Protein AF-A0A1L5KNA4-F1 (afdb_monomer)

Radius of gyration: 17.66 Å; Cα contacts (8 Å, |Δi|>4): 268; chains: 1; bounding box: 52×41×43 Å

Mean predicted aligned error: 5.27 Å

Sequence (159 aa):
MPIHDKSPRPQEFAAVDLGSNSFHMVIARVVDGAMQIIGRLKQRVHLADGLGPDNMLSEEAMTRGLNCLSLFAERLQGFSPASVCIVGTHTLRQALNATDFLKRAEKVIPYPIEIISGNEEARLIFMGVEHTQPEKGRKLVIDIGGGSTELVIGENFEP

Structure (mmCIF, N/CA/C/O backbone):
data_AF-A0A1L5KNA4-F1
#
_entry.id   AF-A0A1L5KNA4-F1
#
loop_
_atom_site.group_PDB
_atom_site.id
_atom_site.type_symbol
_atom_site.label_atom_id
_atom_site.label_alt_id
_atom_site.label_comp_id
_atom_site.label_asym_id
_atom_site.label_entity_id
_atom_site.label_seq_id
_atom_site.pdbx_PDB_ins_code
_atom_site.Cartn_x
_atom_site.Cartn_y
_atom_site.Cartn_z
_atom_site.occupancy
_atom_site.B_iso_or_equiv
_atom_site.auth_seq_id
_atom_site.auth_comp_id
_atom_site.auth_asym_id
_atom_site.auth_atom_id
_atom_site.pdbx_PDB_model_num
ATOM 1 N N . MET A 1 1 ? -36.111 -27.385 11.097 1.00 38.34 1 MET A N 1
ATOM 2 C CA . MET A 1 1 ? -36.508 -25.979 11.321 1.00 38.34 1 MET A CA 1
ATOM 3 C C . MET A 1 1 ? -35.535 -25.099 10.557 1.00 38.34 1 MET A C 1
ATOM 5 O O . MET A 1 1 ? -34.352 -25.187 10.864 1.00 38.34 1 MET A O 1
ATOM 9 N N . PRO A 1 2 ? -35.949 -24.329 9.540 1.00 42.41 2 PRO A N 1
ATOM 10 C CA . PRO A 1 2 ? -35.046 -23.361 8.943 1.00 42.41 2 PRO A CA 1
ATOM 11 C C . PRO A 1 2 ? -34.926 -22.183 9.911 1.00 42.41 2 PRO A C 1
ATOM 13 O O . PRO A 1 2 ? -35.912 -21.511 10.206 1.00 42.41 2 PRO A O 1
ATOM 16 N N . ILE A 1 3 ? -33.725 -21.960 10.434 1.00 52.22 3 ILE A N 1
ATOM 17 C CA . ILE A 1 3 ? -33.402 -20.741 11.170 1.00 52.22 3 ILE A CA 1
ATOM 18 C C . ILE A 1 3 ? -33.383 -19.637 10.109 1.00 52.22 3 ILE A C 1
ATOM 20 O O . ILE A 1 3 ? -32.429 -19.511 9.346 1.00 52.22 3 ILE A O 1
ATOM 24 N N . HIS A 1 4 ? -34.487 -18.904 9.967 1.00 46.03 4 HIS A N 1
ATOM 25 C CA . HIS A 1 4 ? -34.478 -17.620 9.273 1.00 46.03 4 HIS A CA 1
ATOM 26 C C . HIS A 1 4 ? -33.703 -16.643 10.152 1.00 46.03 4 HIS A C 1
ATOM 28 O O . HIS A 1 4 ? -34.284 -15.906 10.945 1.00 46.03 4 HIS A O 1
ATOM 34 N N . ASP A 1 5 ? -32.379 -16.692 10.040 1.00 49.34 5 ASP A N 1
ATOM 35 C CA . ASP A 1 5 ? -31.501 -15.725 10.671 1.00 49.34 5 ASP A CA 1
ATOM 36 C C . ASP A 1 5 ? -31.644 -14.393 9.919 1.00 49.34 5 ASP A C 1
ATOM 38 O O . ASP A 1 5 ? -31.053 -14.170 8.864 1.00 49.34 5 ASP A O 1
ATOM 42 N N . LYS A 1 6 ? -32.554 -13.549 10.419 1.00 47.19 6 LYS A N 1
ATOM 43 C CA . LYS A 1 6 ? -32.757 -12.159 9.983 1.00 47.19 6 LYS A CA 1
ATOM 44 C C . LYS A 1 6 ? -31.790 -11.197 10.680 1.00 47.19 6 LYS A C 1
ATOM 46 O O . LYS A 1 6 ? -32.001 -9.987 10.622 1.00 47.19 6 LYS A O 1
ATOM 51 N N . SER A 1 7 ? -30.767 -11.705 11.364 1.00 52.75 7 SER A N 1
ATOM 52 C CA . SER A 1 7 ? -29.721 -10.848 11.908 1.00 52.75 7 SER A CA 1
ATOM 53 C C . SER A 1 7 ? -29.000 -10.180 10.734 1.00 52.75 7 SER A C 1
ATOM 55 O O . SER A 1 7 ? -28.665 -10.870 9.762 1.00 52.75 7 SER A O 1
ATOM 57 N N . PRO A 1 8 ? -28.789 -8.850 10.755 1.00 58.53 8 PRO A N 1
ATOM 58 C CA . PRO A 1 8 ? -27.973 -8.210 9.736 1.00 58.53 8 PRO A CA 1
ATOM 59 C C . PRO A 1 8 ? -26.628 -8.930 9.708 1.00 58.53 8 PRO A C 1
ATOM 61 O O . PRO A 1 8 ? -25.994 -9.112 10.750 1.00 58.53 8 PRO A O 1
ATOM 64 N N . ARG A 1 9 ? -26.221 -9.403 8.523 1.00 63.28 9 ARG A N 1
ATOM 65 C CA . ARG A 1 9 ? -24.899 -10.009 8.373 1.00 63.28 9 ARG A CA 1
ATOM 66 C C . ARG A 1 9 ? -23.879 -8.994 8.890 1.00 63.28 9 ARG A C 1
ATOM 68 O O . ARG A 1 9 ? -23.983 -7.826 8.505 1.00 63.28 9 ARG A O 1
ATOM 75 N N . PRO A 1 10 ? -22.940 -9.408 9.754 1.00 68.12 10 PRO A N 1
ATOM 76 C CA . PRO A 1 10 ? -21.906 -8.514 10.241 1.00 68.12 10 PRO A CA 1
ATOM 77 C C . PRO A 1 10 ? -21.244 -7.795 9.067 1.00 68.12 10 PRO A C 1
ATOM 79 O O . PRO A 1 10 ? -20.909 -8.435 8.068 1.00 68.12 10 PRO A O 1
ATOM 82 N N . GLN A 1 11 ? -21.096 -6.476 9.166 1.00 85.38 11 GLN A N 1
ATOM 83 C CA . GLN A 1 11 ? -20.503 -5.700 8.086 1.00 85.38 11 GLN A CA 1
ATOM 84 C C . GLN A 1 11 ? -19.014 -6.040 7.993 1.00 85.38 11 GLN A C 1
ATOM 86 O O . GLN A 1 11 ? -18.267 -5.886 8.964 1.00 85.38 11 GLN A O 1
ATOM 91 N N . GLU A 1 12 ? -18.609 -6.541 6.830 1.00 93.75 12 GLU A N 1
ATOM 92 C CA . GLU A 1 12 ? -17.221 -6.853 6.513 1.00 93.75 12 GLU A CA 1
ATOM 93 C C . GLU A 1 12 ? -16.600 -5.709 5.715 1.00 93.75 12 GLU A C 1
ATOM 95 O O . GLU A 1 12 ? -17.254 -5.080 4.876 1.00 93.75 12 GLU A O 1
ATOM 100 N N . PHE A 1 13 ? -15.331 -5.451 6.003 1.00 95.75 13 PHE A N 1
ATOM 101 C CA . PHE A 1 13 ? -14.500 -4.440 5.375 1.00 95.75 13 PHE A CA 1
ATOM 102 C C . PHE A 1 13 ? -13.192 -5.075 4.932 1.00 95.75 13 PHE A C 1
ATOM 104 O O . PHE A 1 13 ? -12.660 -5.954 5.615 1.00 95.75 13 PHE A O 1
ATOM 111 N N . ALA A 1 14 ? -12.656 -4.600 3.817 1.00 97.44 14 ALA A N 1
ATOM 112 C CA . ALA A 1 14 ? -11.334 -4.966 3.357 1.00 97.44 14 ALA A CA 1
ATOM 113 C C . ALA A 1 14 ? -10.506 -3.720 3.061 1.00 97.44 14 ALA A C 1
ATOM 115 O O . ALA A 1 14 ? -10.969 -2.791 2.403 1.00 97.44 14 ALA A O 1
ATOM 116 N N . ALA A 1 15 ? -9.266 -3.732 3.532 1.00 97.56 15 ALA A N 1
ATOM 117 C CA . ALA A 1 15 ? -8.256 -2.747 3.190 1.00 97.56 15 ALA A CA 1
ATOM 118 C C . ALA A 1 15 ? -7.106 -3.458 2.481 1.00 97.56 15 ALA A C 1
ATOM 120 O O . ALA A 1 15 ? -6.607 -4.474 2.974 1.00 97.56 15 ALA A O 1
ATOM 121 N N . VAL A 1 16 ? -6.702 -2.932 1.330 1.00 98.31 16 VAL A N 1
ATOM 122 C CA . VAL A 1 16 ? -5.580 -3.426 0.539 1.00 98.31 16 VAL A CA 1
ATOM 123 C C . VAL A 1 16 ? -4.575 -2.294 0.363 1.00 98.31 16 VAL A C 1
ATOM 125 O O . VAL A 1 16 ? -4.930 -1.219 -0.105 1.00 98.31 16 VAL A O 1
ATOM 128 N N . ASP A 1 17 ? -3.325 -2.554 0.714 1.00 98.00 17 ASP A N 1
ATOM 129 C CA . ASP A 1 17 ? -2.205 -1.632 0.544 1.00 98.00 17 ASP A CA 1
ATOM 130 C C . ASP A 1 17 ? -1.237 -2.189 -0.507 1.00 98.00 17 ASP A C 1
ATOM 132 O O . ASP A 1 17 ? -0.766 -3.328 -0.398 1.00 98.00 17 ASP A O 1
ATOM 136 N N . LEU A 1 18 ? -0.972 -1.395 -1.543 1.00 98.38 18 LEU A N 1
ATOM 137 C CA . LEU A 1 18 ? -0.080 -1.704 -2.654 1.00 98.38 18 LEU A CA 1
ATOM 138 C C . LEU A 1 18 ? 1.260 -0.985 -2.456 1.00 98.38 18 LEU A C 1
ATOM 140 O O . LEU A 1 18 ? 1.575 -0.000 -3.132 1.00 98.38 18 LEU A O 1
ATOM 144 N N . GLY A 1 19 ? 2.045 -1.499 -1.510 1.00 97.12 19 GLY A N 1
ATOM 145 C CA . GLY A 1 19 ? 3.343 -0.947 -1.147 1.00 97.12 19 GLY A CA 1
ATOM 146 C C . GLY A 1 19 ? 4.492 -1.311 -2.092 1.00 97.12 19 GLY A C 1
ATOM 147 O O . GLY A 1 19 ? 4.413 -2.204 -2.939 1.00 97.12 19 GLY A O 1
ATOM 148 N N . SER A 1 20 ? 5.629 -0.645 -1.881 1.00 97.38 20 SER A N 1
ATOM 149 C CA . SER A 1 20 ? 6.860 -0.805 -2.670 1.00 97.38 20 SER A CA 1
ATOM 150 C C . SER A 1 20 ? 7.416 -2.235 -2.674 1.00 97.38 20 SER A C 1
ATOM 152 O O . SER A 1 20 ? 7.849 -2.748 -3.704 1.00 97.38 20 SER A O 1
ATOM 154 N N . ASN A 1 21 ? 7.412 -2.895 -1.513 1.00 96.56 21 ASN A N 1
ATOM 155 C CA . ASN A 1 21 ? 8.001 -4.226 -1.333 1.00 96.56 21 ASN A CA 1
ATOM 156 C C . ASN A 1 21 ? 6.934 -5.333 -1.337 1.00 96.56 21 ASN A C 1
ATOM 158 O O . ASN A 1 21 ? 7.120 -6.426 -1.874 1.00 96.56 21 ASN A O 1
ATOM 162 N N . SER A 1 22 ? 5.795 -5.085 -0.701 1.00 96.94 22 SER A N 1
ATOM 163 C CA . SER A 1 22 ? 4.758 -6.091 -0.493 1.00 96.94 22 SER A CA 1
ATOM 164 C C . SER A 1 22 ? 3.381 -5.477 -0.641 1.00 96.94 22 SER A C 1
ATOM 166 O O . SER A 1 22 ? 3.185 -4.327 -0.268 1.00 96.94 22 SER A O 1
ATOM 168 N N . PHE A 1 23 ? 2.439 -6.277 -1.130 1.00 98.31 23 PHE A N 1
ATOM 169 C CA . PHE A 1 23 ? 1.022 -5.951 -1.086 1.00 98.31 23 PHE A CA 1
ATOM 170 C C . PHE A 1 23 ? 0.388 -6.654 0.107 1.00 98.31 23 PHE A C 1
ATOM 172 O O . PHE A 1 23 ? 0.667 -7.832 0.373 1.00 98.31 23 PHE A O 1
ATOM 179 N N . HIS A 1 24 ? -0.419 -5.922 0.858 1.00 98.06 24 HIS A N 1
ATOM 180 C CA . HIS A 1 24 ? -1.055 -6.387 2.082 1.00 98.06 24 HIS A CA 1
ATOM 181 C C . HIS A 1 24 ? -2.570 -6.280 1.929 1.00 98.06 24 HIS A C 1
ATOM 183 O O . HIS A 1 24 ? -3.069 -5.313 1.373 1.00 98.06 24 HIS A O 1
ATOM 189 N N . MET A 1 25 ? -3.307 -7.254 2.450 1.00 98.31 25 MET A N 1
ATOM 190 C CA . MET A 1 25 ? -4.761 -7.212 2.542 1.00 98.31 25 MET A CA 1
ATOM 191 C C . MET A 1 25 ? -5.184 -7.605 3.950 1.00 98.31 25 MET A C 1
ATOM 193 O O . MET A 1 25 ? -4.744 -8.631 4.477 1.00 98.31 25 MET A O 1
ATOM 197 N N . VAL A 1 26 ? -6.067 -6.812 4.545 1.00 97.50 26 VAL A N 1
ATOM 198 C CA . VAL A 1 26 ? -6.708 -7.099 5.827 1.00 97.50 26 VAL A CA 1
ATOM 199 C C . VAL A 1 26 ? -8.209 -7.118 5.611 1.00 97.50 26 VAL A C 1
ATOM 201 O O . VAL A 1 26 ? -8.764 -6.184 5.044 1.00 97.50 26 VAL A O 1
ATOM 204 N N . ILE A 1 27 ? -8.856 -8.177 6.087 1.00 97.12 27 ILE A N 1
ATOM 205 C CA . ILE A 1 27 ? -10.310 -8.288 6.133 1.00 97.12 27 ILE A CA 1
ATOM 206 C C . ILE A 1 27 ? -10.726 -8.230 7.596 1.00 97.12 27 ILE A C 1
ATOM 208 O O . ILE A 1 27 ? -10.231 -9.002 8.426 1.00 97.12 27 ILE A O 1
ATOM 212 N N . ALA A 1 28 ? -11.636 -7.318 7.904 1.00 95.38 28 ALA A N 1
ATOM 213 C CA . ALA A 1 28 ? -12.188 -7.134 9.229 1.00 95.38 28 ALA A CA 1
ATOM 214 C C . ALA A 1 28 ? -13.714 -7.190 9.196 1.00 95.38 28 ALA A C 1
ATOM 216 O O . ALA A 1 28 ? -14.352 -6.941 8.178 1.00 95.38 28 ALA A O 1
ATOM 217 N N . ARG A 1 29 ? -14.298 -7.514 10.340 1.00 93.88 29 ARG A N 1
ATOM 218 C CA . ARG A 1 29 ? -15.733 -7.582 10.565 1.00 93.88 29 ARG A CA 1
ATOM 219 C C . ARG A 1 29 ? -16.072 -6.765 11.798 1.00 93.88 29 ARG A C 1
ATOM 221 O O . ARG A 1 29 ? -15.346 -6.832 12.786 1.00 93.88 29 ARG A O 1
ATOM 228 N N . VAL A 1 30 ? -17.180 -6.035 11.761 1.00 89.62 30 VAL A N 1
ATOM 229 C CA . VAL A 1 30 ? -17.704 -5.356 12.951 1.00 89.62 30 VAL A CA 1
ATOM 230 C C . VAL A 1 30 ? -18.733 -6.252 13.636 1.00 89.62 30 VAL A C 1
ATOM 232 O O . VAL A 1 30 ? -19.728 -6.639 13.024 1.00 89.62 30 VAL A O 1
ATOM 235 N N . VAL A 1 31 ? -18.481 -6.588 14.901 1.00 88.56 31 VAL A N 1
ATOM 236 C CA . VAL A 1 31 ? -19.371 -7.379 15.765 1.00 88.56 31 VAL A CA 1
ATOM 237 C C . VAL A 1 31 ? -19.560 -6.606 17.065 1.00 88.56 31 VAL A C 1
ATOM 239 O O . VAL A 1 31 ? -18.576 -6.268 17.716 1.00 88.56 31 VAL A O 1
ATOM 242 N N . ASP A 1 32 ? -20.807 -6.276 17.411 1.00 86.88 32 ASP A N 1
ATOM 243 C CA . ASP A 1 32 ? -21.161 -5.509 18.618 1.00 86.88 32 ASP A CA 1
ATOM 244 C C . ASP A 1 32 ? -20.358 -4.202 18.793 1.00 86.88 32 ASP A C 1
ATOM 246 O O . ASP A 1 32 ? -19.961 -3.822 19.891 1.00 86.88 32 ASP A O 1
ATOM 250 N N . GLY A 1 33 ? -20.082 -3.511 17.680 1.00 83.44 33 GLY A N 1
ATOM 251 C CA . GLY A 1 33 ? -19.307 -2.264 17.658 1.00 83.44 33 GLY A CA 1
ATOM 252 C C . GLY A 1 33 ? -17.787 -2.445 17.750 1.00 83.44 33 GLY A C 1
ATOM 253 O O . GLY A 1 33 ? -17.056 -1.466 17.629 1.00 83.44 33 GLY A O 1
ATOM 254 N N . ALA A 1 34 ? -17.295 -3.676 17.903 1.00 85.56 34 ALA A N 1
ATOM 255 C CA . ALA A 1 34 ? -15.873 -3.991 17.913 1.00 85.56 34 AL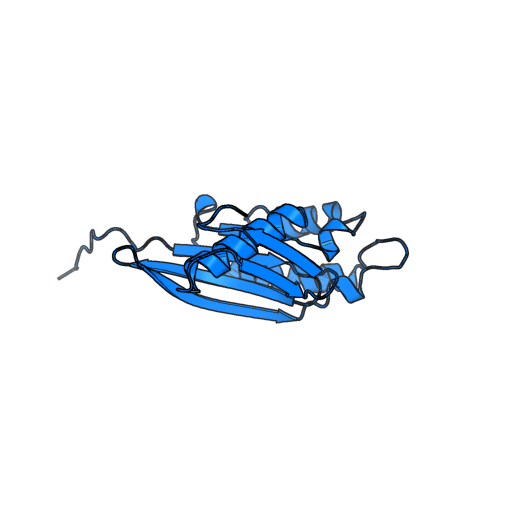A A CA 1
ATOM 256 C C . ALA A 1 34 ? -15.398 -4.490 16.542 1.00 85.56 34 ALA A C 1
ATOM 258 O O . ALA A 1 34 ? -16.041 -5.324 15.901 1.00 85.56 34 ALA A O 1
ATOM 259 N N . MET A 1 35 ? -14.235 -4.006 16.105 1.00 88.44 35 MET A N 1
ATOM 260 C CA . MET A 1 35 ? -13.583 -4.479 14.886 1.00 88.44 35 MET A CA 1
ATOM 261 C C . MET A 1 35 ? -12.789 -5.759 15.171 1.00 88.44 35 MET A C 1
ATOM 263 O O . MET A 1 35 ? -11.912 -5.784 16.031 1.00 88.44 35 MET A O 1
ATOM 267 N N . GLN A 1 36 ? -13.074 -6.820 14.422 1.00 92.25 36 GLN A N 1
ATOM 268 C CA . GLN A 1 36 ? -12.385 -8.104 14.497 1.00 92.25 36 GLN A CA 1
ATOM 269 C C . GLN A 1 36 ? -11.708 -8.407 13.166 1.00 92.25 36 GLN A C 1
ATOM 271 O O . GLN A 1 36 ? -12.362 -8.444 12.127 1.00 92.25 36 GLN A O 1
ATOM 276 N N . ILE A 1 37 ? -10.400 -8.656 13.183 1.00 94.19 37 ILE A N 1
ATOM 277 C CA . ILE A 1 37 ? -9.672 -9.070 11.980 1.00 94.19 37 ILE A CA 1
ATOM 278 C C . ILE A 1 37 ? -9.948 -10.551 11.728 1.00 94.19 37 ILE A C 1
ATOM 280 O O . ILE A 1 37 ? -9.627 -11.393 12.563 1.00 94.19 37 ILE A O 1
ATOM 284 N N . ILE A 1 38 ? -10.511 -10.861 10.562 1.00 95.19 38 ILE A N 1
ATOM 285 C CA . ILE A 1 38 ? -10.882 -12.224 10.155 1.00 95.19 38 ILE A CA 1
ATOM 286 C C . ILE A 1 38 ? -9.986 -12.777 9.042 1.00 95.19 38 ILE A C 1
ATOM 288 O O . ILE A 1 38 ? -9.986 -13.979 8.791 1.00 95.19 38 ILE A O 1
ATOM 292 N N . GLY A 1 39 ? -9.192 -11.924 8.391 1.00 95.19 39 GLY A N 1
ATOM 293 C CA . GLY A 1 39 ? -8.263 -12.343 7.350 1.00 95.19 39 GLY A CA 1
ATOM 294 C C . GLY A 1 39 ? -7.082 -11.396 7.211 1.00 95.19 39 GLY A C 1
ATOM 295 O O . GLY A 1 39 ? -7.224 -10.179 7.321 1.00 95.19 39 GLY A O 1
ATOM 296 N N . ARG A 1 40 ? -5.904 -11.965 6.954 1.00 97.38 40 ARG A N 1
ATOM 297 C CA . ARG A 1 40 ? -4.702 -11.230 6.559 1.00 97.38 40 ARG A CA 1
ATOM 298 C C . ARG A 1 40 ? -4.012 -11.981 5.435 1.00 97.38 40 ARG A C 1
ATOM 300 O O . ARG A 1 40 ? -3.782 -13.182 5.552 1.00 97.38 40 ARG A O 1
ATOM 307 N N . LEU A 1 41 ? -3.657 -11.271 4.376 1.00 97.19 41 LEU A N 1
ATOM 308 C CA . LEU A 1 41 ? -2.797 -11.776 3.318 1.00 97.19 41 LEU A CA 1
ATOM 309 C C . LEU A 1 41 ? -1.668 -10.781 3.092 1.00 97.19 41 LEU A C 1
ATOM 311 O O . LEU A 1 41 ? -1.862 -9.570 3.143 1.00 97.19 41 LEU A O 1
ATOM 315 N N . LYS A 1 42 ? -0.477 -11.311 2.844 1.00 97.25 42 LYS A N 1
ATOM 316 C CA . LYS A 1 42 ? 0.701 -10.531 2.496 1.00 97.25 42 LYS A CA 1
ATOM 317 C C . LYS A 1 42 ? 1.448 -11.266 1.404 1.00 97.25 42 LYS A C 1
ATOM 319 O O . LYS A 1 42 ? 1.802 -12.427 1.589 1.00 97.25 42 LYS A O 1
ATOM 324 N N . GLN A 1 43 ? 1.730 -10.565 0.316 1.00 97.75 43 GLN A N 1
ATOM 325 C CA . GLN A 1 43 ? 2.513 -11.085 -0.793 1.00 97.75 43 GLN A CA 1
ATOM 326 C C . GLN A 1 43 ? 3.682 -10.146 -1.064 1.00 97.75 43 GLN A C 1
ATOM 328 O O . GLN A 1 43 ? 3.504 -8.936 -1.196 1.00 97.75 43 GLN A O 1
ATOM 333 N N . ARG A 1 44 ? 4.893 -10.699 -1.162 1.00 96.88 44 ARG A N 1
ATOM 334 C CA . ARG A 1 44 ? 6.064 -9.936 -1.600 1.00 96.88 44 ARG A CA 1
ATOM 335 C C . ARG A 1 44 ? 6.006 -9.779 -3.115 1.00 96.88 44 ARG A C 1
ATOM 337 O O . ARG A 1 44 ? 6.176 -10.753 -3.841 1.00 96.88 44 ARG A O 1
ATOM 344 N N . VAL A 1 45 ? 5.709 -8.568 -3.568 1.00 97.31 45 VAL A N 1
ATOM 345 C CA . VAL A 1 45 ? 5.564 -8.235 -4.994 1.00 97.31 45 VAL A CA 1
ATOM 346 C C . VAL A 1 45 ? 6.844 -7.614 -5.540 1.00 97.31 45 VAL A C 1
ATOM 348 O O . VAL A 1 45 ? 7.133 -7.780 -6.727 1.00 97.31 45 VAL A O 1
ATOM 351 N N . HIS A 1 46 ? 7.627 -6.956 -4.676 1.00 96.94 46 HIS A N 1
ATOM 352 C CA . HIS A 1 46 ? 8.845 -6.250 -5.058 1.00 96.94 46 HIS A CA 1
ATOM 353 C C . HIS A 1 46 ? 8.573 -5.294 -6.225 1.00 96.94 46 HIS A C 1
ATOM 355 O O . HIS A 1 46 ? 9.179 -5.397 -7.291 1.00 96.94 46 HIS A O 1
ATOM 361 N N . LEU A 1 47 ? 7.567 -4.427 -6.067 1.00 97.62 47 LEU A N 1
ATOM 362 C CA . LEU A 1 47 ? 7.151 -3.512 -7.127 1.00 97.62 47 LEU A CA 1
ATOM 363 C C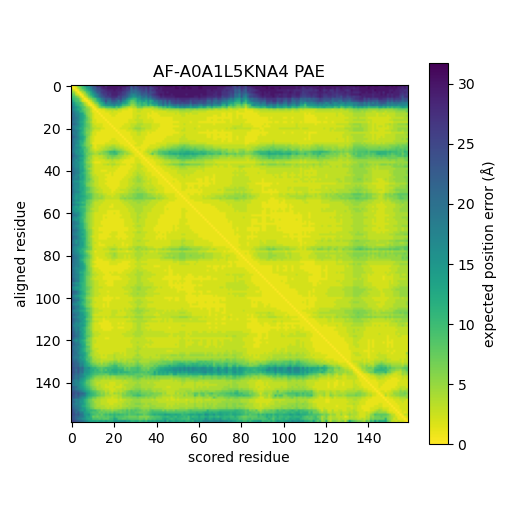 . LEU A 1 47 ? 8.247 -2.472 -7.403 1.00 97.62 47 LEU A C 1
ATOM 365 O O . LEU A 1 47 ? 8.524 -2.173 -8.561 1.00 97.62 47 LEU A O 1
ATOM 369 N N . ALA A 1 48 ? 8.908 -1.985 -6.347 1.00 97.38 48 ALA A N 1
ATOM 370 C CA . ALA A 1 48 ? 10.014 -1.032 -6.439 1.00 97.38 48 ALA A CA 1
ATOM 371 C C . ALA A 1 48 ? 11.210 -1.562 -7.236 1.00 97.38 48 ALA A C 1
ATOM 373 O O . ALA A 1 48 ? 11.821 -0.798 -7.971 1.00 97.38 48 ALA A O 1
ATOM 374 N N . ASP A 1 49 ? 11.503 -2.862 -7.157 1.00 97.00 49 ASP A N 1
ATOM 375 C CA . ASP A 1 49 ? 12.621 -3.478 -7.886 1.00 97.00 49 ASP A CA 1
ATOM 376 C C . ASP A 1 49 ? 12.435 -3.396 -9.411 1.00 97.00 49 ASP A C 1
ATOM 378 O O . ASP A 1 49 ? 13.395 -3.515 -10.168 1.00 97.00 49 ASP A O 1
ATOM 382 N N . GLY A 1 50 ? 11.195 -3.211 -9.877 1.00 96.88 50 GLY A N 1
ATOM 383 C CA . GLY A 1 50 ? 10.896 -2.978 -11.287 1.00 96.88 50 GLY A CA 1
ATOM 384 C C . GLY A 1 50 ? 10.765 -1.515 -11.680 1.00 96.88 50 GLY A C 1
ATOM 385 O O . GLY A 1 50 ? 10.477 -1.265 -12.846 1.00 96.88 50 GLY A O 1
ATOM 386 N N . LEU A 1 51 ? 10.922 -0.568 -10.754 1.00 97.81 51 LEU A N 1
ATOM 387 C CA . LEU A 1 51 ? 10.917 0.854 -11.073 1.00 97.81 51 LEU A CA 1
ATOM 388 C C . LEU A 1 51 ? 12.309 1.248 -11.581 1.00 97.81 51 LEU A C 1
ATOM 390 O O . LEU A 1 51 ? 13.277 1.281 -10.822 1.00 97.81 51 LEU A O 1
ATOM 394 N N . GLY A 1 52 ? 12.408 1.500 -12.885 1.00 96.25 52 GLY A N 1
ATOM 395 C CA . GLY A 1 52 ? 13.651 1.904 -13.531 1.00 96.25 52 GLY A CA 1
ATOM 396 C C . GLY A 1 52 ? 14.114 3.312 -13.130 1.00 96.25 52 GLY A C 1
ATOM 397 O O . GLY A 1 52 ? 13.356 4.079 -12.535 1.00 96.25 52 GLY A O 1
ATOM 398 N N . PRO A 1 53 ? 15.351 3.700 -13.495 1.00 95.94 53 PRO A N 1
ATOM 399 C CA . PRO A 1 53 ? 15.871 5.050 -13.249 1.00 95.94 53 PRO A CA 1
ATOM 400 C C . PRO A 1 53 ? 15.113 6.148 -14.017 1.00 95.94 53 PRO A C 1
ATOM 402 O O . PRO A 1 53 ? 15.243 7.327 -13.702 1.00 95.94 53 PRO A O 1
ATOM 405 N N . ASP A 1 54 ? 14.331 5.770 -15.027 1.00 96.81 54 ASP A N 1
ATOM 406 C CA . ASP A 1 54 ? 13.406 6.618 -15.781 1.00 96.81 54 ASP A CA 1
ATOM 407 C C . ASP A 1 54 ? 12.012 6.716 -15.133 1.00 96.81 54 ASP A C 1
A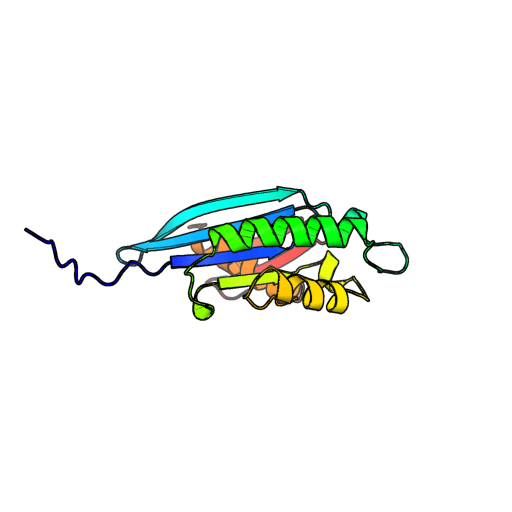TOM 409 O O . ASP A 1 54 ? 11.100 7.295 -15.721 1.00 96.81 54 ASP A O 1
ATOM 413 N N . ASN A 1 55 ? 11.842 6.159 -13.928 1.00 97.62 55 ASN A N 1
ATOM 414 C CA . ASN A 1 55 ? 10.571 6.038 -13.216 1.00 97.62 55 ASN A CA 1
ATOM 415 C C . ASN A 1 55 ? 9.496 5.270 -14.000 1.00 97.62 55 ASN A C 1
ATOM 417 O O . ASN A 1 55 ? 8.299 5.495 -13.811 1.00 97.62 55 ASN A O 1
ATOM 421 N N . MET A 1 56 ? 9.899 4.337 -14.861 1.00 98.44 56 MET A N 1
ATOM 422 C CA . MET A 1 56 ? 8.979 3.431 -15.541 1.00 98.44 56 MET A CA 1
ATOM 423 C C . MET A 1 56 ? 8.955 2.081 -14.829 1.00 98.44 56 MET A C 1
ATOM 425 O O . MET A 1 56 ? 9.996 1.487 -14.550 1.00 98.44 56 MET A O 1
ATOM 429 N N . LEU A 1 57 ? 7.757 1.571 -14.545 1.00 98.50 57 LEU A N 1
ATOM 430 C CA . LEU A 1 57 ? 7.584 0.200 -14.079 1.00 98.50 57 LEU A CA 1
ATOM 431 C C . LEU A 1 57 ? 7.841 -0.778 -15.220 1.00 98.50 5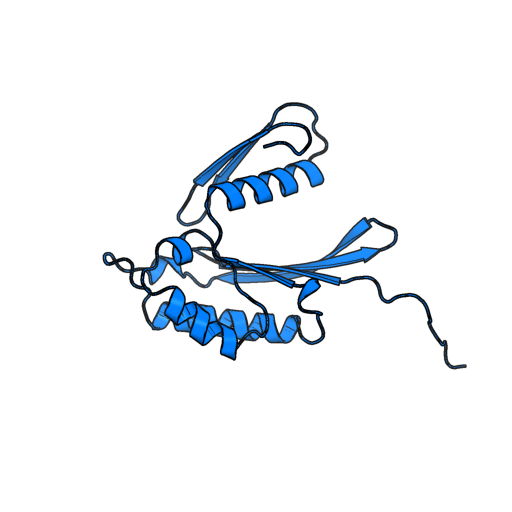7 LEU A C 1
ATOM 433 O O . LEU A 1 57 ? 7.251 -0.660 -16.297 1.00 98.50 57 LEU A O 1
ATOM 437 N N . SER A 1 58 ? 8.670 -1.780 -14.946 1.00 98.56 58 SER A N 1
ATOM 438 C CA . SER A 1 58 ? 8.908 -2.896 -15.846 1.00 98.56 58 SER A CA 1
ATOM 439 C C . SER A 1 58 ? 7.662 -3.773 -15.999 1.00 98.56 58 SER A C 1
ATOM 441 O O . SER A 1 58 ? 6.853 -3.935 -15.078 1.00 98.56 58 SER A O 1
ATOM 443 N N . GLU A 1 59 ? 7.526 -4.400 -17.168 1.00 98.31 59 GLU A N 1
ATOM 444 C CA . GLU A 1 59 ? 6.443 -5.352 -17.450 1.00 98.31 59 GLU A CA 1
ATOM 445 C C . GLU A 1 59 ? 6.426 -6.531 -16.470 1.00 98.31 59 GLU A C 1
ATOM 447 O O . GLU A 1 59 ? 5.360 -7.007 -16.075 1.00 98.31 59 GLU A O 1
ATOM 452 N N . GLU A 1 60 ? 7.600 -6.975 -16.017 1.00 98.38 60 GLU A N 1
ATOM 453 C CA . GLU A 1 60 ? 7.714 -8.048 -15.033 1.00 98.38 60 GLU A CA 1
ATOM 454 C C . GLU A 1 60 ? 7.107 -7.639 -13.682 1.00 98.38 60 GLU A C 1
ATOM 456 O O . GLU A 1 60 ? 6.295 -8.377 -13.120 1.00 98.38 60 GLU A O 1
ATOM 461 N N . ALA A 1 61 ? 7.432 -6.443 -13.178 1.00 98.19 61 ALA A N 1
ATOM 462 C CA . ALA A 1 61 ? 6.893 -5.956 -11.911 1.00 98.19 61 ALA A CA 1
ATOM 463 C C . ALA A 1 61 ? 5.388 -5.685 -11.987 1.00 98.19 61 ALA A C 1
ATOM 465 O O . ALA A 1 61 ? 4.655 -6.077 -11.075 1.00 98.19 61 ALA A O 1
ATOM 466 N N . MET A 1 62 ? 4.907 -5.111 -13.096 1.00 98.56 62 MET A N 1
ATOM 467 C CA . MET A 1 62 ? 3.468 -4.973 -13.336 1.00 98.56 62 MET A CA 1
ATOM 468 C C . MET A 1 62 ? 2.774 -6.338 -13.332 1.00 98.56 62 MET A C 1
ATOM 470 O O . MET A 1 62 ? 1.755 -6.501 -12.666 1.00 98.56 62 MET A O 1
ATOM 474 N N . THR A 1 63 ? 3.346 -7.343 -13.999 1.00 98.50 63 THR A N 1
ATOM 475 C CA . THR A 1 63 ? 2.791 -8.704 -14.033 1.00 98.50 63 THR A CA 1
ATOM 476 C C . THR A 1 63 ? 2.723 -9.324 -12.636 1.00 98.50 63 THR A C 1
ATOM 478 O O . THR A 1 63 ? 1.685 -9.871 -12.263 1.00 98.50 63 THR A O 1
ATOM 481 N N . ARG A 1 64 ? 3.779 -9.200 -11.817 1.00 98.44 64 ARG A N 1
ATOM 482 C CA . ARG A 1 64 ? 3.759 -9.672 -10.419 1.00 98.44 64 ARG A CA 1
ATOM 483 C C . ARG A 1 64 ? 2.672 -8.977 -9.596 1.00 98.44 64 ARG A C 1
ATOM 485 O O . ARG A 1 64 ? 1.952 -9.650 -8.858 1.00 98.44 64 ARG A O 1
ATOM 492 N N . GLY A 1 65 ? 2.532 -7.658 -9.741 1.00 98.44 65 GLY A N 1
ATOM 493 C CA . GLY A 1 65 ? 1.503 -6.878 -9.054 1.00 98.44 65 GLY A CA 1
ATOM 494 C C . GLY A 1 65 ? 0.088 -7.295 -9.454 1.00 98.44 65 GLY A C 1
ATOM 495 O O . GLY A 1 65 ? -0.740 -7.560 -8.585 1.00 98.44 65 GLY A O 1
ATOM 496 N N . LEU A 1 66 ? -0.172 -7.444 -10.755 1.00 98.62 66 LEU A N 1
ATOM 497 C CA . LEU A 1 66 ? -1.468 -7.881 -11.281 1.00 98.62 66 LEU A CA 1
ATOM 498 C C . LEU A 1 66 ? -1.819 -9.302 -10.828 1.00 98.62 66 LEU A C 1
ATOM 500 O O . LEU A 1 66 ? -2.938 -9.537 -10.386 1.00 98.62 66 LEU A O 1
ATOM 504 N N . ASN A 1 67 ? -0.859 -10.231 -10.843 1.00 98.38 67 ASN A N 1
ATOM 505 C CA . ASN A 1 67 ? -1.072 -11.587 -10.335 1.00 98.38 67 ASN A CA 1
ATOM 506 C C . ASN A 1 67 ? -1.439 -11.590 -8.843 1.00 98.38 67 ASN A C 1
ATOM 508 O O . ASN A 1 67 ? -2.308 -12.352 -8.423 1.00 98.38 67 ASN A O 1
ATOM 512 N N . CYS A 1 68 ? -0.817 -10.723 -8.038 1.00 98.50 68 CYS A N 1
ATOM 513 C CA . CYS A 1 68 ? -1.194 -10.558 -6.636 1.00 98.50 68 CYS A CA 1
ATOM 514 C C . CYS A 1 68 ? -2.618 -10.002 -6.486 1.00 98.50 68 CYS A C 1
ATOM 516 O O . CYS A 1 68 ? -3.378 -10.486 -5.647 1.00 98.50 68 CYS A O 1
ATOM 518 N N . LEU A 1 69 ? -2.995 -9.013 -7.302 1.00 98.44 69 LEU A N 1
ATOM 519 C CA . LEU A 1 69 ? -4.350 -8.460 -7.301 1.00 98.44 69 LEU A CA 1
ATOM 520 C C . LEU A 1 69 ? -5.398 -9.510 -7.693 1.00 98.44 69 LEU A C 1
ATOM 522 O O . LEU A 1 69 ? -6.463 -9.523 -7.083 1.00 98.44 69 LEU A O 1
ATOM 526 N N . SER A 1 70 ? -5.092 -10.433 -8.613 1.00 97.81 70 SER A N 1
ATOM 527 C CA . SER A 1 70 ? -5.978 -11.565 -8.940 1.00 97.81 70 SER A CA 1
ATOM 528 C C . SER A 1 70 ? -6.273 -12.422 -7.708 1.00 97.81 70 SER A C 1
ATOM 530 O O . SER A 1 70 ? -7.428 -12.733 -7.426 1.00 97.81 70 SER A O 1
ATOM 532 N N . LEU A 1 71 ? -5.240 -12.751 -6.923 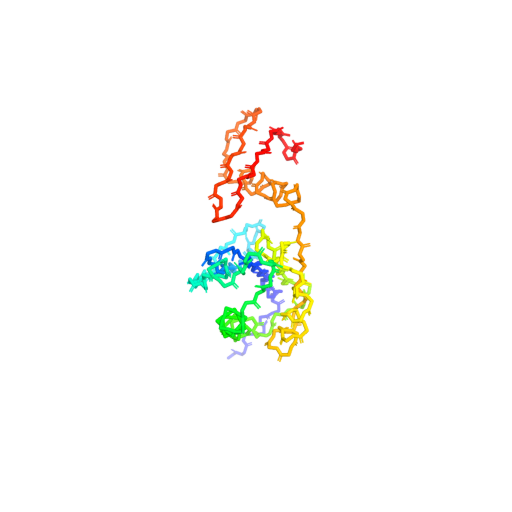1.00 96.69 71 LEU A N 1
ATOM 533 C CA . LEU A 1 71 ? -5.390 -13.535 -5.691 1.00 96.69 71 LEU A CA 1
ATOM 534 C C . LEU A 1 71 ? -6.217 -12.791 -4.633 1.00 96.69 71 LEU A C 1
ATOM 536 O O . LEU A 1 71 ? -6.968 -13.406 -3.876 1.00 96.69 71 LEU A O 1
ATOM 540 N N . PHE A 1 72 ? -6.086 -11.466 -4.558 1.00 97.75 72 PHE A N 1
ATOM 541 C CA . PHE A 1 72 ? -6.907 -10.655 -3.659 1.00 97.75 72 PHE A CA 1
ATOM 542 C C . PHE A 1 72 ? -8.354 -10.568 -4.148 1.00 97.75 72 PHE A C 1
ATOM 544 O O . PHE A 1 72 ? -9.267 -10.711 -3.339 1.00 97.75 72 PHE A O 1
ATOM 551 N N . ALA A 1 73 ? -8.583 -10.435 -5.456 1.00 96.69 73 ALA A N 1
ATOM 552 C CA . ALA A 1 73 ? -9.920 -10.415 -6.041 1.00 96.69 73 ALA A CA 1
ATOM 553 C C . ALA A 1 73 ? -10.713 -11.693 -5.716 1.00 96.69 73 ALA A C 1
ATOM 555 O O . ALA A 1 73 ? -11.893 -11.602 -5.380 1.00 96.69 73 ALA A O 1
ATOM 556 N N . GLU A 1 74 ? -10.066 -12.865 -5.713 1.00 95.19 74 GLU A N 1
ATOM 557 C CA . GLU A 1 74 ? -10.684 -14.127 -5.273 1.00 95.19 74 GLU A CA 1
ATOM 558 C C . GLU A 1 74 ? -11.176 -14.068 -3.817 1.00 95.19 74 GLU A C 1
ATOM 560 O O . GLU A 1 74 ? -12.256 -14.564 -3.501 1.00 95.19 74 GLU A O 1
ATOM 565 N N . ARG A 1 75 ? -10.414 -13.433 -2.918 1.00 95.12 75 ARG A N 1
ATOM 566 C CA . ARG A 1 75 ? -10.782 -13.291 -1.496 1.00 95.12 75 ARG A CA 1
ATOM 567 C C . ARG A 1 75 ? -11.861 -12.248 -1.251 1.00 95.12 75 ARG A C 1
ATOM 569 O O . ARG A 1 75 ? -12.577 -12.351 -0.262 1.00 95.12 75 ARG A O 1
ATOM 576 N N . LEU A 1 76 ? -11.962 -11.265 -2.137 1.00 95.44 76 LEU A N 1
ATOM 577 C CA . LEU A 1 76 ? -12.926 -10.175 -2.058 1.00 95.44 76 LEU A CA 1
ATOM 578 C C . LEU A 1 76 ? -14.218 -10.475 -2.829 1.00 95.44 76 LEU A C 1
ATOM 580 O O . LEU A 1 76 ? -15.050 -9.584 -2.997 1.00 95.44 76 LEU A O 1
ATOM 584 N N . GLN A 1 77 ? -14.418 -11.705 -3.312 1.00 92.88 77 GLN A N 1
ATOM 585 C CA . GLN A 1 77 ? -15.669 -12.091 -3.962 1.00 92.88 77 GLN A CA 1
ATOM 586 C C . GLN A 1 77 ? -16.864 -11.882 -3.022 1.00 92.88 77 GLN A C 1
ATOM 588 O O . GLN A 1 77 ? -16.893 -12.380 -1.899 1.00 92.88 77 GLN A O 1
ATOM 593 N N . GLY A 1 78 ? -17.869 -11.147 -3.501 1.00 90.12 78 GLY A N 1
ATOM 594 C CA . GLY A 1 78 ? -19.087 -10.853 -2.744 1.00 90.12 78 GLY A CA 1
ATOM 595 C C . GLY A 1 78 ? -19.002 -9.638 -1.816 1.00 90.12 78 GLY A C 1
ATOM 596 O O . GLY A 1 78 ? -20.011 -9.305 -1.193 1.00 90.12 78 GLY A O 1
ATOM 597 N N . PHE A 1 79 ? -17.858 -8.948 -1.743 1.00 94.19 79 PHE A N 1
ATOM 598 C CA . PHE A 1 79 ? -17.771 -7.667 -1.043 1.00 94.19 79 PHE A CA 1
ATOM 599 C C . PHE A 1 79 ? -18.500 -6.570 -1.829 1.00 94.19 79 PHE A C 1
ATOM 601 O O . PHE A 1 79 ? -18.467 -6.516 -3.058 1.00 94.19 79 PHE A O 1
ATOM 608 N N . SER A 1 80 ? -19.161 -5.667 -1.104 1.00 91.69 80 SER A N 1
ATOM 609 C CA . SER A 1 80 ? -19.659 -4.422 -1.693 1.00 91.69 80 SER A CA 1
ATOM 610 C C . SER A 1 80 ? -18.476 -3.495 -1.995 1.00 91.69 80 SER A C 1
ATOM 612 O O . SER A 1 80 ? -17.593 -3.385 -1.143 1.00 91.69 80 SER A O 1
ATOM 614 N N . PRO A 1 81 ? -18.464 -2.756 -3.120 1.00 90.81 81 PRO A N 1
ATOM 615 C CA . PRO A 1 81 ? -17.430 -1.757 -3.390 1.00 90.81 81 PRO A CA 1
ATOM 616 C C . PRO A 1 81 ? -17.262 -0.722 -2.271 1.00 90.81 81 PRO A C 1
ATOM 618 O O . PRO A 1 81 ? -16.150 -0.297 -1.996 1.00 90.81 81 PRO A O 1
ATOM 621 N N . ALA A 1 82 ? -18.342 -0.373 -1.561 1.00 91.88 82 ALA A N 1
ATOM 622 C CA . ALA A 1 82 ? -18.289 0.558 -0.428 1.00 91.88 82 ALA A CA 1
ATOM 623 C C . ALA A 1 82 ? -17.566 -0.004 0.815 1.00 91.88 82 ALA A C 1
ATOM 625 O O . ALA A 1 82 ? -17.273 0.739 1.746 1.00 91.88 82 ALA A O 1
ATOM 626 N N . SER A 1 83 ? -17.306 -1.313 0.845 1.00 94.69 83 SER A N 1
ATOM 627 C CA . SER A 1 83 ? -16.608 -2.013 1.927 1.00 94.69 83 SER A CA 1
ATOM 628 C C . SER A 1 83 ? -15.140 -2.304 1.604 1.00 94.69 83 SER A C 1
ATOM 630 O O . SER A 1 83 ? -14.454 -2.884 2.444 1.00 94.69 83 SER A O 1
ATOM 632 N N . VAL A 1 84 ? -14.655 -1.959 0.407 1.00 97.06 84 VAL A N 1
ATOM 633 C CA . VAL A 1 84 ? -13.288 -2.260 -0.032 1.00 97.06 84 VAL A CA 1
ATOM 634 C C . VAL A 1 84 ? -12.545 -0.966 -0.320 1.00 97.06 84 VAL A C 1
ATOM 636 O O . VAL A 1 84 ? -12.971 -0.170 -1.149 1.00 97.06 84 VAL A O 1
ATOM 639 N N . CYS A 1 85 ? -11.408 -0.787 0.340 1.00 97.50 85 CYS A N 1
ATOM 640 C CA . CYS A 1 85 ? -10.473 0.293 0.067 1.00 97.50 85 CYS A CA 1
ATOM 641 C C . CYS A 1 85 ? -9.161 -0.305 -0.445 1.00 97.50 85 CYS A C 1
ATOM 643 O O . CYS A 1 85 ? -8.605 -1.196 0.201 1.00 97.50 85 CYS A O 1
ATOM 645 N N . ILE A 1 86 ? -8.679 0.160 -1.599 1.00 98.44 86 ILE A N 1
ATOM 646 C CA . ILE A 1 86 ? -7.383 -0.238 -2.151 1.00 98.44 86 ILE A CA 1
ATOM 647 C C . ILE A 1 86 ? -6.552 1.014 -2.387 1.00 98.44 86 ILE A C 1
ATOM 649 O O . ILE A 1 86 ? -6.940 1.873 -3.177 1.00 98.44 86 ILE A O 1
ATOM 653 N N . VAL A 1 87 ? -5.400 1.092 -1.727 1.00 98.31 87 VAL A N 1
ATOM 654 C CA . VAL A 1 87 ? -4.490 2.233 -1.823 1.00 98.31 87 VAL A CA 1
ATOM 655 C C . VAL A 1 87 ? -3.153 1.817 -2.417 1.00 98.31 87 VAL A C 1
ATOM 657 O O . VAL A 1 87 ? -2.626 0.754 -2.106 1.00 98.31 87 VAL A O 1
ATOM 660 N N . GLY A 1 88 ? -2.602 2.652 -3.291 1.00 98.12 88 GLY A N 1
ATOM 661 C CA . GLY A 1 88 ? -1.234 2.563 -3.782 1.00 98.12 88 GLY A CA 1
ATOM 662 C C . GLY A 1 88 ? -0.375 3.678 -3.206 1.00 98.12 88 GLY A C 1
ATOM 663 O O . GLY A 1 88 ? -0.805 4.829 -3.150 1.00 98.12 88 GLY A O 1
ATOM 664 N N . THR A 1 89 ? 0.845 3.342 -2.794 1.00 97.19 89 THR A N 1
ATOM 665 C CA . THR A 1 89 ? 1.722 4.275 -2.076 1.00 97.19 89 THR A CA 1
ATOM 666 C C . THR A 1 89 ? 2.960 4.626 -2.904 1.00 97.19 89 THR A C 1
ATOM 668 O O . THR A 1 89 ? 2.861 4.882 -4.109 1.00 97.19 89 THR A O 1
ATOM 671 N N . HIS A 1 90 ? 4.138 4.688 -2.278 1.00 97.50 90 HIS A N 1
ATOM 672 C CA . HIS A 1 90 ? 5.344 5.300 -2.826 1.00 97.50 90 HIS A CA 1
ATOM 673 C C . HIS A 1 90 ? 5.689 4.883 -4.262 1.00 97.50 90 HIS A C 1
ATOM 675 O O . HIS A 1 90 ? 5.821 5.749 -5.124 1.00 97.50 90 HIS A O 1
ATOM 681 N N . THR A 1 91 ? 5.832 3.587 -4.554 1.00 98.00 91 THR A N 1
ATOM 682 C CA . THR A 1 91 ? 6.274 3.149 -5.892 1.00 98.00 91 THR A CA 1
ATOM 683 C C . THR A 1 91 ? 5.285 3.530 -6.992 1.00 98.00 91 THR A C 1
ATOM 685 O O . THR A 1 91 ? 5.706 3.999 -8.046 1.00 98.00 91 THR A O 1
ATOM 688 N N . LEU A 1 92 ? 3.979 3.379 -6.753 1.00 98.12 92 LEU A N 1
ATOM 689 C CA . LEU A 1 92 ? 2.959 3.767 -7.732 1.00 98.12 92 LEU A CA 1
ATOM 690 C C . LEU A 1 92 ? 2.860 5.289 -7.885 1.00 98.12 92 LEU A C 1
ATOM 692 O O . LEU A 1 92 ? 2.586 5.770 -8.977 1.00 98.12 92 LEU A O 1
ATOM 696 N N . ARG A 1 93 ? 3.147 6.050 -6.824 1.00 97.81 93 ARG A N 1
ATOM 697 C CA . ARG A 1 93 ? 3.235 7.515 -6.867 1.00 97.81 93 ARG A CA 1
ATOM 698 C C . ARG A 1 93 ? 4.425 8.020 -7.693 1.00 97.81 93 ARG A C 1
ATOM 700 O O . ARG A 1 93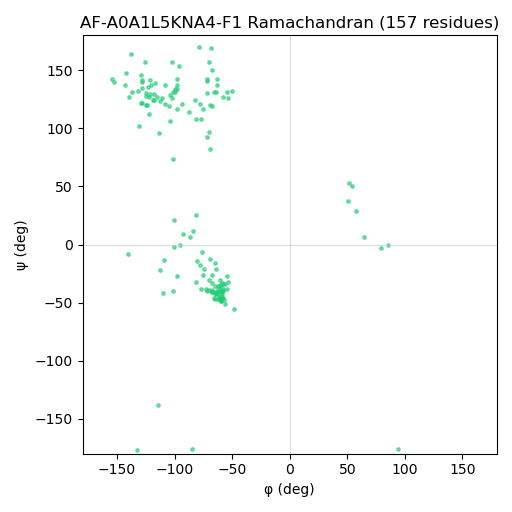 ? 4.318 9.079 -8.301 1.00 97.81 93 ARG A O 1
ATOM 707 N N . GLN A 1 94 ? 5.544 7.291 -7.706 1.00 97.94 94 GLN A N 1
ATOM 708 C CA . GLN A 1 94 ? 6.727 7.640 -8.508 1.00 97.94 94 GLN A CA 1
ATOM 709 C C . GLN A 1 94 ? 6.608 7.204 -9.976 1.00 97.94 94 GLN A C 1
ATOM 711 O O . GLN A 1 94 ? 7.158 7.864 -10.853 1.00 97.94 94 GLN A O 1
ATOM 716 N N . ALA A 1 95 ? 5.911 6.100 -10.251 1.00 98.38 95 ALA A N 1
ATOM 717 C CA . ALA A 1 95 ? 5.849 5.510 -11.582 1.00 98.38 95 ALA A CA 1
ATOM 718 C C . ALA A 1 95 ? 5.103 6.393 -12.600 1.00 98.38 95 ALA A C 1
ATOM 720 O O . ALA A 1 95 ? 3.896 6.611 -12.490 1.00 98.38 95 ALA A O 1
ATOM 721 N N . LEU A 1 96 ? 5.786 6.823 -13.665 1.00 98.38 96 LEU A N 1
ATOM 722 C CA . LEU A 1 96 ? 5.193 7.643 -14.732 1.00 98.38 96 LEU A CA 1
ATOM 723 C C . LEU A 1 96 ? 4.140 6.881 -15.550 1.00 98.38 96 LEU A C 1
ATOM 725 O O . LEU A 1 96 ? 3.211 7.478 -16.092 1.00 98.38 96 LEU A O 1
ATOM 729 N N . ASN A 1 97 ? 4.253 5.553 -15.602 1.00 98.31 97 ASN A N 1
ATOM 730 C CA . ASN A 1 97 ? 3.297 4.647 -16.235 1.00 98.31 97 ASN A CA 1
ATOM 731 C C . ASN A 1 97 ? 2.347 3.963 -15.234 1.00 98.31 97 ASN A C 1
ATOM 733 O O . ASN A 1 97 ? 1.743 2.942 -15.566 1.00 98.31 97 ASN A O 1
ATOM 737 N N . ALA A 1 98 ? 2.155 4.517 -14.029 1.00 98.31 98 ALA A N 1
ATOM 738 C CA . ALA A 1 98 ? 1.204 3.974 -13.053 1.00 98.31 98 ALA A CA 1
ATOM 739 C C . ALA A 1 98 ? -0.212 3.830 -13.634 1.00 98.31 98 ALA A C 1
ATOM 741 O O . ALA A 1 98 ? -0.876 2.822 -13.409 1.00 98.31 98 ALA A O 1
ATOM 742 N N . THR A 1 99 ? -0.654 4.785 -14.455 1.00 98.00 99 THR A N 1
ATOM 743 C CA . THR A 1 99 ? -1.953 4.728 -15.143 1.00 98.00 99 THR A CA 1
ATOM 744 C C . THR A 1 99 ? -2.116 3.467 -15.998 1.00 98.00 99 THR A C 1
ATOM 746 O O . THR A 1 99 ? -3.217 2.926 -16.090 1.00 98.00 99 THR A O 1
ATOM 749 N N . ASP A 1 100 ? -1.041 2.960 -16.608 1.00 98.31 100 ASP A N 1
ATOM 750 C CA . ASP A 1 100 ? -1.100 1.725 -17.394 1.00 98.31 100 ASP A CA 1
ATOM 751 C C . ASP A 1 100 ? -1.243 0.497 -16.497 1.00 98.31 100 ASP A C 1
ATOM 753 O O . ASP A 1 100 ? -2.005 -0.414 -16.828 1.00 98.31 100 ASP A O 1
ATOM 757 N N . PHE A 1 101 ? -0.573 0.485 -15.343 1.00 98.56 101 PHE A N 1
ATOM 758 C CA . PHE A 1 101 ? -0.785 -0.533 -14.317 1.00 98.56 101 PHE A CA 1
ATOM 759 C C . PHE A 1 101 ? -2.237 -0.518 -13.815 1.00 98.56 101 PHE A C 1
ATOM 761 O O . PHE A 1 101 ? -2.880 -1.567 -13.801 1.00 98.56 101 PHE A O 1
ATOM 768 N N . LEU A 1 102 ? -2.787 0.660 -13.493 1.00 98.38 102 LEU A N 1
ATOM 769 C CA . LEU A 1 102 ? -4.162 0.820 -13.003 1.00 98.38 102 LEU A CA 1
ATOM 770 C C . LEU A 1 102 ? -5.205 0.331 -14.021 1.00 98.38 102 LEU A C 1
ATOM 772 O O . LEU A 1 102 ? -6.054 -0.488 -13.681 1.00 98.38 102 LEU A O 1
ATOM 776 N N . LYS A 1 103 ? -5.083 0.717 -15.298 1.00 98.19 103 LYS A N 1
ATOM 777 C CA . LYS A 1 103 ? -5.975 0.238 -16.377 1.00 98.19 103 LYS A CA 1
ATOM 778 C C . LYS A 1 103 ? -5.960 -1.282 -16.546 1.00 98.19 103 LYS A C 1
ATOM 780 O O . LYS A 1 103 ? -6.946 -1.881 -16.977 1.00 98.19 103 LYS A O 1
ATOM 785 N N . ARG A 1 104 ? -4.817 -1.927 -16.295 1.00 98.31 104 ARG A N 1
ATOM 786 C CA . ARG A 1 104 ? -4.713 -3.394 -16.324 1.00 98.31 104 ARG A CA 1
ATOM 787 C C . ARG A 1 104 ? -5.304 -4.003 -15.054 1.00 98.31 104 ARG A C 1
ATOM 789 O O . ARG A 1 104 ? -5.979 -5.024 -15.151 1.00 98.31 104 ARG A O 1
ATOM 796 N N . ALA A 1 105 ? -5.095 -3.368 -13.902 1.00 98.31 105 ALA A N 1
ATOM 797 C CA . ALA A 1 105 ? -5.629 -3.799 -12.616 1.00 98.31 105 ALA A CA 1
ATOM 798 C C . ALA A 1 105 ? -7.163 -3.782 -12.588 1.00 98.31 105 ALA A C 1
ATOM 800 O O . ALA A 1 105 ? -7.754 -4.741 -12.102 1.00 98.31 105 ALA A O 1
ATOM 801 N N . GLU A 1 106 ? -7.812 -2.790 -13.204 1.00 96.88 106 GLU A N 1
ATOM 802 C CA . GLU A 1 106 ? -9.280 -2.714 -13.342 1.00 96.88 106 GLU A CA 1
ATOM 803 C C . GLU A 1 106 ? -9.904 -3.961 -13.995 1.00 96.88 106 GLU A C 1
ATOM 805 O O . GLU A 1 106 ? -11.059 -4.295 -13.743 1.00 96.88 106 GLU A O 1
ATOM 810 N N . LYS A 1 107 ? -9.145 -4.685 -14.830 1.00 97.06 107 LYS A N 1
ATOM 811 C CA . LYS A 1 107 ? -9.606 -5.930 -15.473 1.00 97.06 107 LYS A CA 1
ATOM 812 C C . LYS A 1 107 ? -9.524 -7.149 -14.555 1.00 97.06 107 LYS A C 1
ATOM 814 O O . LYS A 1 107 ? -10.062 -8.199 -14.891 1.00 97.06 107 LYS A O 1
ATOM 819 N N . VAL A 1 108 ? -8.799 -7.025 -13.449 1.00 97.06 108 VAL A N 1
ATOM 820 C CA . VAL A 1 108 ? -8.440 -8.114 -12.539 1.00 97.06 108 VAL A CA 1
ATOM 821 C C . VAL A 1 108 ? -9.170 -7.977 -11.208 1.00 97.06 108 VAL A C 1
ATOM 823 O O . VAL A 1 108 ? -9.655 -8.968 -10.668 1.00 97.06 108 VAL A O 1
ATOM 826 N N . ILE A 1 109 ? -9.263 -6.754 -10.686 1.00 96.12 109 ILE A N 1
ATOM 827 C CA . ILE A 1 109 ? -9.902 -6.450 -9.412 1.00 96.12 109 ILE A CA 1
ATOM 828 C C . ILE A 1 109 ? -10.991 -5.387 -9.625 1.00 96.12 109 ILE A C 1
ATOM 830 O O . ILE A 1 109 ? -10.689 -4.288 -10.086 1.00 96.12 109 ILE A O 1
ATOM 834 N N . PRO A 1 110 ? -12.269 -5.678 -9.312 1.00 93.75 110 PRO A N 1
ATOM 835 C CA . PRO A 1 110 ? -13.392 -4.788 -9.624 1.00 93.75 110 PRO A CA 1
ATOM 836 C C . PRO A 1 110 ? -13.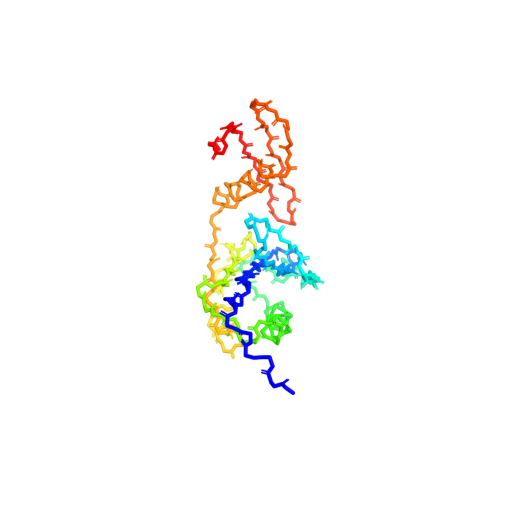557 -3.647 -8.601 1.00 93.75 110 PRO A C 1
ATOM 838 O O . PRO A 1 110 ? -14.661 -3.140 -8.408 1.00 93.75 110 PRO A O 1
ATOM 841 N N . TYR A 1 111 ? -12.476 -3.267 -7.917 1.00 96.25 111 TYR A N 1
ATOM 842 C CA . TYR A 1 111 ? -12.457 -2.227 -6.892 1.00 96.25 111 TYR A CA 1
ATOM 843 C C . TYR A 1 111 ? -11.476 -1.129 -7.310 1.00 96.25 111 TYR A C 1
ATOM 845 O O . TYR A 1 111 ? -10.392 -1.452 -7.805 1.00 96.25 111 TYR A O 1
ATOM 853 N N . PRO A 1 112 ? -11.836 0.153 -7.133 1.00 94.38 112 PRO A N 1
ATOM 854 C CA . PRO A 1 112 ? -10.960 1.253 -7.499 1.00 94.38 112 PRO A CA 1
ATOM 855 C C . PRO A 1 112 ? -9.684 1.222 -6.656 1.00 94.38 112 PRO A C 1
ATOM 857 O O . PRO A 1 112 ? -9.718 0.909 -5.465 1.00 94.38 112 PRO A O 1
ATOM 860 N N . ILE A 1 113 ? -8.569 1.565 -7.293 1.00 98.12 113 ILE A N 1
ATOM 861 C CA . ILE A 1 113 ? -7.269 1.721 -6.645 1.00 98.12 113 ILE A CA 1
ATOM 862 C C . ILE A 1 113 ? -6.955 3.212 -6.618 1.00 98.12 113 ILE A C 1
ATOM 864 O O . ILE A 1 113 ? -6.873 3.845 -7.671 1.00 98.12 113 ILE A O 1
ATOM 868 N N . GLU A 1 114 ? -6.759 3.761 -5.426 1.00 97.81 114 GLU A N 1
ATOM 869 C CA . GLU A 1 114 ? -6.393 5.162 -5.237 1.00 97.81 114 GLU A CA 1
ATOM 870 C C . GLU A 1 114 ? -4.901 5.285 -4.925 1.00 97.81 114 GLU A C 1
ATOM 872 O O . GLU A 1 114 ? -4.398 4.654 -4.000 1.00 97.81 114 GLU A O 1
ATOM 877 N N . ILE A 1 115 ? -4.168 6.101 -5.686 1.00 98.44 115 ILE A N 1
ATOM 878 C CA . ILE A 1 115 ? -2.776 6.420 -5.349 1.00 98.44 115 ILE A CA 1
ATOM 879 C C . ILE A 1 115 ? -2.783 7.618 -4.406 1.00 98.44 115 ILE A C 1
ATOM 881 O O . ILE A 1 115 ? -3.148 8.723 -4.810 1.00 98.44 115 ILE A O 1
ATOM 885 N N . ILE A 1 116 ? -2.357 7.405 -3.164 1.00 98.06 116 ILE A N 1
ATOM 886 C CA . ILE A 1 116 ? -2.406 8.429 -2.120 1.00 98.06 116 ILE A CA 1
ATOM 887 C C . ILE A 1 116 ? -1.075 9.179 -1.982 1.00 98.06 116 ILE A C 1
ATOM 889 O O . ILE A 1 116 ? 0.017 8.685 -2.297 1.00 98.06 116 ILE A O 1
ATOM 893 N N . SER A 1 117 ? -1.165 10.419 -1.497 1.00 97.44 117 SER A N 1
ATOM 894 C CA . SER A 1 117 ? 0.014 11.214 -1.144 1.00 97.44 117 SER A CA 1
ATOM 895 C C . SER A 1 117 ? 0.699 10.657 0.110 1.00 97.44 117 SER A C 1
ATOM 897 O O . SER A 1 117 ? 0.047 10.026 0.937 1.00 97.44 117 SER A O 1
ATOM 899 N N . GLY A 1 118 ? 1.991 10.950 0.296 1.00 95.50 118 GLY A N 1
ATOM 900 C CA . GLY A 1 118 ? 2.696 10.571 1.531 1.00 95.50 118 GLY A CA 1
ATOM 901 C C . GLY A 1 118 ? 2.085 11.205 2.789 1.00 95.50 118 GLY A C 1
ATOM 902 O O . GLY A 1 118 ? 2.072 10.589 3.845 1.00 95.50 118 GLY A O 1
ATOM 903 N N . ASN A 1 119 ? 1.494 12.401 2.676 1.00 95.38 119 ASN A N 1
ATOM 904 C CA . ASN A 1 119 ? 0.791 13.036 3.795 1.00 95.38 119 ASN A CA 1
ATOM 905 C C . ASN A 1 119 ? -0.476 12.266 4.180 1.00 95.38 119 ASN A C 1
ATOM 907 O O . ASN A 1 119 ? -0.765 12.113 5.362 1.00 95.38 119 ASN A O 1
ATOM 911 N N . GLU A 1 120 ? -1.227 11.784 3.189 1.00 96.44 120 GLU A N 1
ATOM 912 C CA . GLU A 1 120 ? -2.433 10.991 3.437 1.00 96.44 120 GLU A CA 1
ATOM 913 C C . GLU A 1 120 ? -2.088 9.609 3.997 1.00 96.44 120 GLU A C 1
ATOM 915 O O . GLU A 1 120 ? -2.730 9.139 4.931 1.00 96.44 120 GLU A O 1
ATOM 920 N N . GLU A 1 121 ? -1.018 8.997 3.492 1.00 96.19 121 GLU A N 1
ATOM 921 C CA . GLU A 1 121 ? -0.439 7.770 4.040 1.00 96.19 121 GLU A CA 1
ATOM 922 C C . GLU A 1 121 ? -0.069 7.957 5.522 1.00 96.19 121 GLU A C 1
ATOM 924 O O . GLU A 1 121 ? -0.563 7.225 6.382 1.00 96.19 121 GLU A O 1
ATOM 929 N N . ALA A 1 122 ? 0.680 9.014 5.849 1.00 95.81 122 ALA A N 1
ATOM 930 C CA . ALA A 1 122 ? 1.043 9.357 7.221 1.00 95.81 122 ALA A CA 1
ATOM 931 C C . ALA A 1 122 ? -0.188 9.612 8.115 1.00 95.81 122 ALA A C 1
ATOM 933 O O . ALA A 1 122 ? -0.243 9.139 9.251 1.00 95.81 122 ALA A O 1
ATOM 934 N N . ARG A 1 123 ? -1.211 10.304 7.594 1.00 95.38 123 ARG A N 1
ATOM 935 C CA . ARG A 1 123 ? -2.482 10.558 8.291 1.00 95.38 123 ARG A CA 1
ATOM 936 C C . ARG A 1 123 ? -3.193 9.253 8.658 1.00 95.38 123 ARG A C 1
ATOM 938 O O . ARG A 1 123 ? -3.607 9.078 9.804 1.00 95.38 123 ARG A O 1
ATOM 945 N N . LEU A 1 124 ? -3.317 8.327 7.706 1.00 94.69 124 LEU A N 1
ATOM 946 C CA . LEU A 1 124 ? -3.955 7.024 7.911 1.00 94.69 124 LEU A CA 1
ATOM 947 C C . LEU A 1 124 ? -3.173 6.155 8.905 1.00 94.69 124 LEU A C 1
ATOM 949 O O . LEU A 1 124 ? -3.775 5.521 9.775 1.00 94.69 124 LEU A O 1
ATOM 953 N N . ILE A 1 125 ? -1.840 6.168 8.822 1.00 94.38 125 ILE A N 1
ATOM 954 C CA . ILE A 1 125 ? -0.959 5.48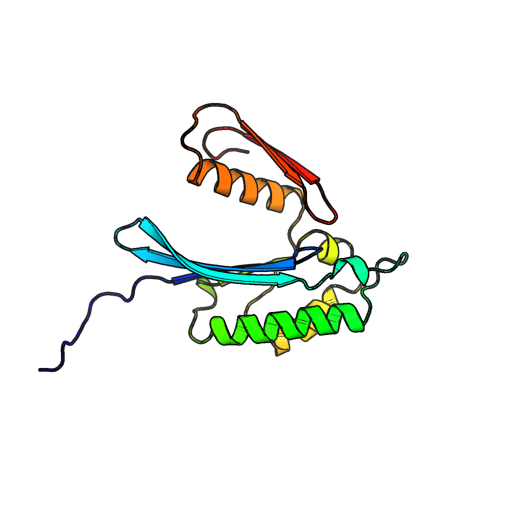7 9.779 1.00 94.38 125 ILE A CA 1
ATOM 955 C C . ILE A 1 125 ? -1.178 6.038 11.191 1.00 94.38 125 ILE A C 1
ATOM 957 O O . ILE A 1 125 ? -1.387 5.260 12.124 1.00 94.38 125 ILE A O 1
ATOM 961 N N . PHE A 1 126 ? -1.189 7.366 11.350 1.00 94.69 126 PHE A N 1
ATOM 962 C CA . PHE A 1 126 ? -1.433 8.012 12.640 1.00 94.69 126 PHE A CA 1
ATOM 963 C C . PHE A 1 126 ? -2.777 7.587 13.238 1.00 94.69 126 PHE A C 1
ATOM 965 O O . PHE A 1 126 ? -2.827 7.148 14.385 1.00 94.69 126 PHE A O 1
ATOM 972 N N . MET A 1 127 ? -3.855 7.619 12.445 1.00 92.56 127 MET A N 1
ATOM 973 C CA . MET A 1 127 ? -5.174 7.151 12.887 1.00 92.56 127 MET A CA 1
ATOM 974 C C . MET A 1 127 ? -5.160 5.683 13.333 1.00 92.56 127 MET A C 1
ATOM 976 O O . MET A 1 127 ? -5.787 5.329 14.333 1.00 92.56 127 MET A O 1
ATOM 980 N N . GLY A 1 128 ? -4.437 4.818 12.615 1.00 91.25 128 GLY A N 1
ATOM 981 C CA . GLY A 1 128 ? -4.268 3.414 12.994 1.00 91.25 128 GLY A CA 1
ATOM 982 C C . GLY A 1 128 ? -3.539 3.243 14.331 1.00 91.25 128 GLY A C 1
ATOM 983 O O . GLY A 1 128 ? -3.938 2.418 15.159 1.00 91.25 128 GLY A O 1
ATOM 984 N N . VAL A 1 129 ? -2.501 4.047 14.577 1.00 91.94 129 VAL A N 1
ATOM 985 C CA . VAL A 1 129 ? -1.773 4.070 15.855 1.00 91.94 129 VAL A CA 1
ATOM 986 C C . VAL A 1 129 ? -2.667 4.575 16.987 1.00 91.94 129 VAL A C 1
ATOM 988 O O . VAL A 1 129 ? -2.734 3.924 18.028 1.00 91.94 129 VAL A O 1
ATOM 991 N N . GLU A 1 130 ? -3.413 5.663 16.787 1.00 90.44 130 GLU A N 1
ATOM 992 C CA . GLU A 1 130 ? -4.347 6.203 17.788 1.00 90.44 130 GLU A CA 1
ATOM 993 C C . GLU A 1 130 ? -5.433 5.193 18.190 1.00 90.44 130 GLU A C 1
ATOM 995 O O . GLU A 1 130 ? -5.803 5.109 19.360 1.00 90.44 130 GLU A O 1
ATOM 1000 N N . HIS A 1 131 ? -5.910 4.369 17.252 1.00 87.06 131 HIS A N 1
ATOM 1001 C CA . HIS A 1 131 ? -6.896 3.324 17.544 1.00 87.06 131 HIS A CA 1
ATOM 1002 C C . HIS A 1 131 ? -6.337 2.105 18.288 1.00 87.06 131 HIS A C 1
ATOM 1004 O O . HIS A 1 131 ? -7.110 1.352 18.881 1.00 87.06 131 HIS A O 1
ATOM 1010 N N . THR A 1 132 ? -5.026 1.868 18.237 1.00 84.94 132 THR A N 1
ATOM 1011 C CA . THR A 1 132 ? -4.411 0.633 18.756 1.00 84.94 132 THR A CA 1
ATOM 1012 C C . THR A 1 132 ? -3.522 0.856 19.972 1.00 84.94 132 THR A C 1
ATOM 1014 O O . THR A 1 132 ? -3.315 -0.082 20.742 1.00 84.94 132 THR A O 1
ATOM 1017 N N . GLN A 1 133 ? -3.027 2.078 20.174 1.00 85.50 133 GLN A N 1
ATOM 1018 C CA . GLN A 1 133 ? -2.152 2.431 21.284 1.00 85.50 133 GLN A CA 1
ATOM 1019 C C . GLN A 1 133 ? -2.912 3.234 22.349 1.00 85.50 133 GLN A C 1
ATOM 1021 O O . GLN A 1 133 ? -3.368 4.342 22.066 1.00 85.50 133 GLN A O 1
ATOM 1026 N N . PRO A 1 134 ? -3.012 2.729 23.594 1.00 77.19 134 PRO A N 1
ATOM 1027 C CA . PRO A 1 134 ? -3.803 3.350 24.662 1.00 77.19 134 PRO A CA 1
ATOM 1028 C C . PRO A 1 134 ? -3.141 4.592 25.282 1.00 77.19 134 PRO A C 1
ATOM 1030 O O . PRO A 1 134 ? -3.729 5.248 26.145 1.00 77.19 134 PRO A O 1
ATOM 1033 N N . GLU A 1 135 ? -1.899 4.882 24.897 1.00 84.31 135 GLU A N 1
ATOM 1034 C CA . GLU A 1 135 ? -1.113 6.003 25.400 1.00 84.31 135 GLU A CA 1
ATOM 1035 C C . GLU A 1 135 ? -1.781 7.335 25.041 1.00 84.31 135 GLU A C 1
ATOM 1037 O O . GLU A 1 135 ? -2.281 7.522 23.931 1.00 84.31 135 GLU A O 1
ATOM 1042 N N . LYS A 1 136 ? -1.796 8.264 25.999 1.00 85.62 136 LYS A N 1
ATOM 1043 C CA . LYS A 1 136 ? -2.388 9.597 25.841 1.00 85.62 136 LYS A CA 1
ATOM 1044 C C . LYS A 1 136 ? -1.306 10.643 25.611 1.00 85.62 136 LYS A C 1
ATOM 1046 O O . LYS A 1 136 ? -0.181 10.482 26.080 1.00 85.62 136 LYS A O 1
ATOM 1051 N N . GLY A 1 137 ? -1.697 11.752 24.993 1.00 90.06 137 GLY A N 1
ATOM 1052 C CA . GLY A 1 137 ? -0.812 12.874 24.705 1.00 90.06 137 GLY A CA 1
ATOM 1053 C C . GLY A 1 137 ? -0.209 12.799 23.307 1.00 90.06 137 GLY A C 1
ATOM 1054 O O . GLY A 1 137 ? -0.541 11.925 22.508 1.00 90.06 137 GLY A O 1
ATOM 1055 N N . ARG A 1 138 ? 0.677 13.752 23.021 1.00 92.50 138 ARG A N 1
ATOM 1056 C CA . ARG A 1 138 ? 1.291 13.934 21.705 1.00 92.50 138 ARG A CA 1
ATOM 1057 C C . ARG A 1 138 ? 2.199 12.762 21.323 1.00 92.50 138 ARG A C 1
ATOM 1059 O O . ARG A 1 138 ? 3.083 12.393 22.098 1.00 92.50 138 ARG A O 1
ATOM 1066 N N . LYS A 1 139 ? 2.038 12.236 20.106 1.00 92.75 139 LYS A N 1
ATOM 1067 C CA . LYS A 1 139 ? 2.815 11.104 19.574 1.00 92.75 139 LYS A CA 1
ATOM 1068 C C . LYS A 1 139 ? 3.509 11.493 18.282 1.00 92.75 139 LYS A C 1
ATOM 1070 O O . LYS A 1 139 ? 2.886 12.081 17.409 1.00 92.75 139 LYS A O 1
ATOM 1075 N N . LEU A 1 140 ? 4.780 11.125 18.156 1.00 94.62 140 LEU A N 1
ATOM 1076 C CA . LEU A 1 140 ? 5.488 11.107 16.879 1.00 94.62 140 LEU A CA 1
ATOM 1077 C C . LEU A 1 140 ? 5.458 9.674 16.353 1.00 94.62 140 LEU A C 1
ATOM 1079 O O . LEU A 1 140 ? 6.026 8.779 16.977 1.00 94.62 140 LEU A O 1
ATOM 1083 N N . VAL A 1 141 ? 4.813 9.469 15.212 1.00 94.94 141 VAL A N 1
ATOM 1084 C CA . VAL A 1 141 ? 4.823 8.193 14.501 1.00 94.94 141 VAL A CA 1
ATOM 1085 C C . VAL A 1 141 ? 5.806 8.297 13.345 1.00 94.94 141 VAL A C 1
ATOM 1087 O O . VAL A 1 141 ? 5.801 9.274 12.595 1.00 94.94 141 VAL A O 1
ATOM 1090 N N . ILE A 1 142 ? 6.669 7.289 13.241 1.00 96.25 142 ILE A N 1
ATOM 1091 C CA . ILE A 1 142 ? 7.652 7.146 12.171 1.00 96.25 142 ILE A CA 1
ATOM 1092 C C . ILE A 1 142 ? 7.368 5.805 11.508 1.00 96.25 142 ILE A C 1
ATOM 1094 O O . ILE A 1 142 ? 7.564 4.765 12.140 1.00 96.25 142 ILE A O 1
ATOM 1098 N N . ASP A 1 143 ? 6.905 5.832 10.262 1.00 94.31 143 ASP A N 1
ATOM 1099 C CA . ASP A 1 143 ? 6.746 4.625 9.455 1.00 94.31 143 ASP A CA 1
ATOM 1100 C C . ASP A 1 143 ? 7.869 4.526 8.430 1.00 94.31 143 ASP A C 1
ATOM 1102 O O . ASP A 1 143 ? 8.161 5.480 7.711 1.00 94.31 143 ASP A O 1
ATOM 1106 N N . ILE A 1 144 ? 8.531 3.373 8.392 1.00 94.50 144 ILE A N 1
ATOM 1107 C CA . ILE A 1 144 ? 9.698 3.132 7.545 1.00 94.50 144 ILE A CA 1
ATOM 1108 C C . ILE A 1 144 ? 9.302 2.087 6.507 1.00 94.50 144 ILE A C 1
ATOM 1110 O O . ILE A 1 144 ? 9.346 0.879 6.755 1.00 94.50 144 ILE A O 1
ATOM 1114 N N . GLY A 1 145 ? 8.918 2.575 5.331 1.00 88.62 145 GLY A N 1
ATOM 1115 C CA . GLY A 1 145 ? 8.533 1.768 4.186 1.00 88.62 145 GLY A CA 1
ATOM 1116 C C . GLY A 1 145 ? 9.715 1.309 3.328 1.00 88.62 145 GLY A C 1
ATOM 1117 O O . GLY A 1 145 ? 10.888 1.539 3.616 1.00 88.62 145 GLY A O 1
ATOM 1118 N N . GLY A 1 146 ? 9.390 0.639 2.218 1.00 85.38 146 GLY A N 1
ATOM 1119 C CA . GLY A 1 146 ? 10.390 0.138 1.265 1.00 85.38 146 GLY A CA 1
ATOM 1120 C C . GLY A 1 146 ? 10.969 1.202 0.325 1.00 85.38 146 GLY A C 1
ATOM 1121 O O . GLY A 1 146 ? 12.004 0.957 -0.284 1.00 85.38 146 GLY A O 1
ATOM 1122 N N . GLY A 1 147 ? 10.302 2.352 0.181 1.00 88.19 147 GLY A N 1
ATOM 1123 C CA . GLY A 1 147 ? 10.760 3.468 -0.661 1.00 88.19 147 GLY A CA 1
ATOM 1124 C C . GLY A 1 147 ? 10.531 4.859 -0.060 1.00 88.19 147 GLY A C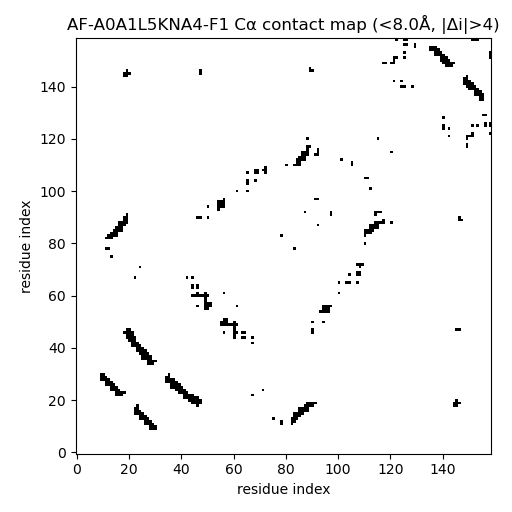 1
ATOM 1125 O O . GLY A 1 147 ? 11.043 5.841 -0.586 1.00 88.19 147 GLY A O 1
ATOM 1126 N N . SER A 1 148 ? 9.806 4.960 1.054 1.00 93.00 148 SER A N 1
ATOM 1127 C CA . SER A 1 148 ? 9.575 6.207 1.783 1.00 93.00 148 SER A CA 1
ATOM 1128 C C . SER A 1 148 ? 9.690 6.010 3.287 1.00 93.00 148 SER A C 1
ATOM 1130 O O . SER A 1 148 ? 9.690 4.888 3.797 1.00 93.00 148 SER A O 1
ATOM 1132 N N . THR A 1 149 ? 9.824 7.130 3.989 1.00 95.62 149 THR A N 1
ATOM 1133 C CA . THR A 1 149 ? 9.627 7.203 5.430 1.00 95.62 149 THR A CA 1
ATOM 1134 C C . THR A 1 149 ? 8.682 8.354 5.713 1.00 95.62 149 THR A C 1
ATOM 1136 O O . THR A 1 149 ? 8.964 9.500 5.357 1.00 95.62 149 THR A O 1
ATOM 1139 N N . GLU A 1 150 ? 7.577 8.037 6.365 1.00 96.19 150 GLU A N 1
ATOM 1140 C CA . GLU A 1 150 ? 6.532 8.972 6.736 1.00 96.19 150 GLU A CA 1
ATOM 1141 C C . GLU A 1 150 ? 6.707 9.359 8.212 1.00 96.19 150 GLU A C 1
ATOM 1143 O O . GLU A 1 150 ? 6.937 8.512 9.077 1.00 96.19 150 GLU A O 1
ATOM 1148 N N . LEU A 1 151 ? 6.624 10.660 8.502 1.00 96.44 151 LEU A N 1
ATOM 1149 C CA . LEU A 1 151 ? 6.702 11.206 9.856 1.00 96.44 151 LEU A CA 1
ATOM 1150 C C . LEU A 1 151 ? 5.461 12.053 10.119 1.00 96.44 151 LEU A C 1
ATOM 1152 O O . LEU A 1 151 ? 5.160 12.966 9.352 1.00 96.44 151 LEU A O 1
ATOM 1156 N N . VAL A 1 152 ? 4.773 11.783 11.224 1.00 95.56 152 VAL A N 1
ATOM 1157 C CA . VAL A 1 152 ? 3.545 12.490 11.611 1.00 95.56 152 VAL A CA 1
ATOM 1158 C C . VAL A 1 152 ? 3.501 12.681 13.118 1.00 95.56 152 VAL A C 1
ATOM 1160 O O . VAL A 1 152 ? 3.870 11.780 13.874 1.00 95.56 152 VAL A O 1
ATOM 1163 N N . ILE A 1 153 ? 3.099 13.875 13.558 1.00 94.69 153 ILE A N 1
ATOM 1164 C CA . ILE A 1 153 ? 3.083 14.240 14.971 1.00 94.69 153 ILE A CA 1
ATOM 1165 C C . ILE A 1 153 ? 1.747 14.847 15.378 1.00 94.69 153 ILE A C 1
ATOM 1167 O O . ILE A 1 153 ? 1.530 16.041 15.215 1.00 94.69 153 ILE A O 1
ATOM 1171 N N . GLY A 1 154 ? 0.917 14.043 16.028 1.00 92.19 154 GLY A N 1
ATOM 1172 C CA . GLY A 1 154 ? -0.440 14.433 16.379 1.00 92.19 154 GLY A CA 1
ATOM 1173 C C . GLY A 1 154 ? -0.822 14.132 17.818 1.00 92.19 154 GLY A C 1
ATOM 1174 O O . GLY A 1 154 ? -0.021 13.632 18.616 1.00 92.19 154 GLY A O 1
ATOM 1175 N N . GLU A 1 155 ? -2.078 14.418 18.133 1.00 91.69 155 GLU A N 1
ATOM 1176 C CA . GLU A 1 155 ? -2.730 14.092 19.398 1.00 91.69 155 GLU A CA 1
ATOM 1177 C C . GLU A 1 155 ? -4.246 13.928 19.189 1.00 91.69 155 GLU A C 1
ATOM 1179 O O . GLU A 1 155 ? -4.859 14.714 18.476 1.00 91.69 155 GLU A O 1
ATOM 1184 N N . ASN A 1 156 ? -4.877 12.943 19.841 1.00 87.00 156 ASN A N 1
ATOM 1185 C CA . ASN A 1 156 ? -6.335 12.741 19.832 1.00 87.00 156 ASN A CA 1
ATOM 1186 C C . ASN A 1 156 ? -6.943 12.644 18.418 1.00 87.00 156 ASN A C 1
ATOM 1188 O O . ASN A 1 156 ? -7.935 13.310 18.128 1.00 87.00 156 ASN A O 1
ATOM 1192 N N . PHE A 1 157 ? -6.375 11.797 17.555 1.00 85.44 157 PHE A N 1
ATOM 1193 C CA . PHE A 1 157 ? -6.792 11.632 16.149 1.00 85.44 157 PHE A CA 1
ATOM 1194 C C . PHE A 1 157 ? -6.601 12.860 15.240 1.00 85.44 157 PHE A C 1
ATOM 1196 O O . PHE A 1 157 ? -6.986 12.793 14.074 1.00 85.44 157 PHE A O 1
ATOM 1203 N N . GLU A 1 158 ? -5.957 13.925 15.724 1.00 84.44 158 GLU A N 1
ATOM 1204 C CA . GLU A 1 158 ? -5.552 15.089 14.929 1.00 84.44 158 GLU A CA 1
ATOM 1205 C C . GLU A 1 158 ? -4.034 15.018 14.660 1.00 84.44 158 GLU A C 1
ATOM 1207 O O . GLU A 1 158 ? -3.250 15.182 15.603 1.00 84.44 158 GLU A O 1
ATOM 1212 N N . PRO A 1 159 ? -3.614 14.688 13.422 1.00 75.88 159 PRO A N 1
ATOM 1213 C CA . PRO A 1 159 ? -2.211 14.547 13.032 1.00 75.88 159 PRO A CA 1
ATOM 1214 C C . PRO A 1 159 ? -1.451 15.864 12.840 1.00 75.88 159 PRO A C 1
ATOM 1216 O O . PRO A 1 159 ? -2.084 16.925 12.636 1.00 75.88 159 PRO A O 1
#

Secondary structure (DSSP, 8-state):
------SPPPPEEEEEEE-SSEEEEEEEEEETTEEEEEEEEEEE---GGGB-TTSPBPHHHHHHHHHHHHHHHHHTTT--GGGEEEEE-HHHHH-TTHHHHHHHHTTT-SS-EEE--HHHHHHHHHHHHHHH----S-EEEEEE-SS-EEEEEEBTTB-

Solvent-accessible surface area (backbone atoms only — not comparable to full-atom values): 8986 Å² total; per-residue (Å²): 132,85,80,81,74,80,65,78,74,65,57,60,37,37,44,33,42,43,42,22,43,36,36,38,37,42,30,34,33,43,56,98,89,42,83,40,79,79,44,76,49,77,45,83,42,41,40,43,83,24,46,41,99,84,29,38,63,34,71,67,23,47,50,44,46,44,55,52,41,39,61,48,33,67,73,49,63,90,62,55,67,94,34,52,46,34,39,26,30,58,43,52,66,60,24,77,50,34,67,60,49,49,65,55,35,56,78,51,25,95,56,74,74,42,72,49,52,67,68,56,50,29,48,53,51,49,46,54,47,58,76,73,45,90,76,80,67,79,44,78,50,75,48,81,59,77,77,48,70,37,74,39,64,25,42,93,82,44,97

Nearest PDB structures (foldseek):
  2flo-assembly2_D  TM=9.902E-01  e=2.307E-26  Escherichia coli O157:H7
  8jgw-assembly1_B  TM=9.779E-01  e=1.830E-25  Klebsiella pneumoniae subsp. pneumoniae 1158
  8jgx-assembly1_B  TM=9.707E-01  e=5.884E-19  Acinetobacter baumannii 15827
  6pbz-assembly1_A  TM=9.616E-01  e=1.380E-18  Escherichia coli K-12
  6pbz-assembly1_C  TM=9.665E-01  e=1.989E-18  Escherichia coli K-12

Foldseek 3Di:
DPPPPPDPDFAKAKEWEAAQFKIKIWIWTQDPNDIDTPDIDIDGLNQNVQQDPVLAGDPSSLVSSLVVLLVVQVVCPPPDLVRYAAEYEDSLVSHPCNVVSQVSSCVRHVHHYYYDDLVVVLLVVVQVCVVPPPDADKDWDWDDGPRDIHTDIDGDSGD

pLDDT: mean 92.14, std 11.5, range [38.34, 98.62]